Protein AF-A0A920D8E3-F1 (afdb_monomer)

Structure (mmCIF, N/CA/C/O backbone):
data_AF-A0A920D8E3-F1
#
_entry.id   AF-A0A920D8E3-F1
#
loop_
_atom_site.group_PDB
_atom_site.id
_atom_site.type_symbol
_atom_site.label_atom_id
_atom_site.label_alt_id
_atom_site.label_comp_id
_atom_site.label_asym_id
_atom_site.label_entity_id
_atom_site.label_seq_id
_atom_site.pdbx_PDB_ins_code
_atom_site.Cartn_x
_atom_site.Cartn_y
_atom_site.Cartn_z
_atom_site.occupancy
_atom_site.B_iso_or_equiv
_atom_site.auth_seq_id
_atom_site.auth_comp_id
_atom_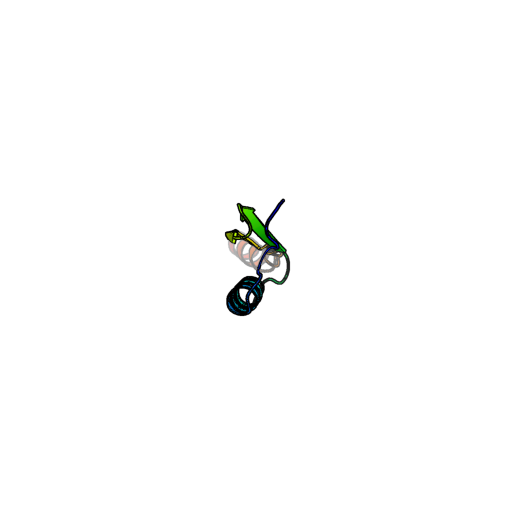site.auth_asym_id
_atom_site.auth_atom_id
_atom_site.pdbx_PDB_model_num
ATOM 1 N N . MET A 1 1 ? 6.270 -7.825 -25.826 1.00 52.16 1 MET A N 1
ATOM 2 C CA . MET A 1 1 ? 5.590 -8.759 -24.902 1.00 52.16 1 MET A CA 1
ATOM 3 C C . MET A 1 1 ? 5.948 -8.322 -23.493 1.00 52.16 1 MET A C 1
ATOM 5 O O . MET A 1 1 ? 7.131 -8.13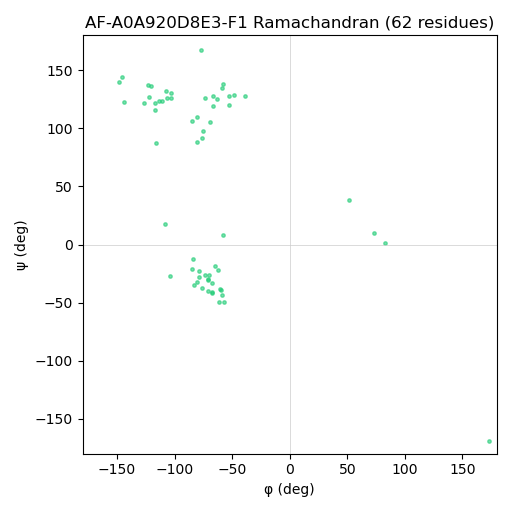2 -23.243 1.00 52.16 1 MET A O 1
ATOM 9 N N . ALA A 1 2 ? 4.972 -8.038 -22.628 1.00 51.22 2 ALA A N 1
ATOM 10 C CA . ALA A 1 2 ? 5.262 -7.600 -21.262 1.00 51.22 2 ALA A CA 1
ATOM 11 C C . ALA A 1 2 ? 5.913 -8.758 -20.492 1.00 51.22 2 ALA A C 1
ATOM 13 O O . ALA A 1 2 ? 5.391 -9.873 -20.516 1.00 51.22 2 ALA A O 1
ATOM 14 N N . LYS A 1 3 ? 7.071 -8.515 -19.868 1.00 58.47 3 LYS A N 1
ATOM 15 C CA . LYS A 1 3 ? 7.697 -9.503 -18.984 1.00 58.47 3 LYS A CA 1
ATOM 16 C C . LYS A 1 3 ? 6.723 -9.853 -17.853 1.00 58.47 3 LYS A C 1
ATOM 18 O O . LYS A 1 3 ? 6.089 -8.936 -17.323 1.00 58.47 3 LYS A O 1
ATOM 23 N N . PRO A 1 4 ? 6.603 -11.136 -17.475 1.00 65.56 4 PRO A N 1
ATOM 24 C CA . PRO A 1 4 ? 5.846 -11.506 -16.295 1.00 65.56 4 PRO A CA 1
ATOM 25 C C . PRO A 1 4 ? 6.458 -10.808 -15.081 1.00 65.56 4 PRO A C 1
ATOM 27 O O . PRO A 1 4 ? 7.675 -10.719 -14.926 1.00 65.56 4 PRO A O 1
ATOM 30 N N . LEU A 1 5 ? 5.581 -10.248 -14.264 1.00 64.88 5 LEU A N 1
ATOM 31 C CA . LEU A 1 5 ? 5.918 -9.554 -13.035 1.00 64.88 5 LEU A CA 1
ATOM 32 C C . LEU A 1 5 ? 6.424 -10.600 -12.039 1.00 64.88 5 LEU A C 1
ATOM 34 O O . LEU A 1 5 ? 5.639 -11.394 -11.524 1.00 64.88 5 LEU A O 1
ATOM 38 N N . GLU A 1 6 ? 7.731 -10.644 -11.795 1.00 67.81 6 GLU A N 1
ATOM 39 C CA . GLU A 1 6 ? 8.293 -11.559 -10.802 1.00 67.81 6 GLU A CA 1
ATOM 40 C C . GLU A 1 6 ? 8.106 -10.963 -9.408 1.00 67.81 6 GLU A C 1
ATOM 42 O O . GLU A 1 6 ? 8.949 -10.234 -8.877 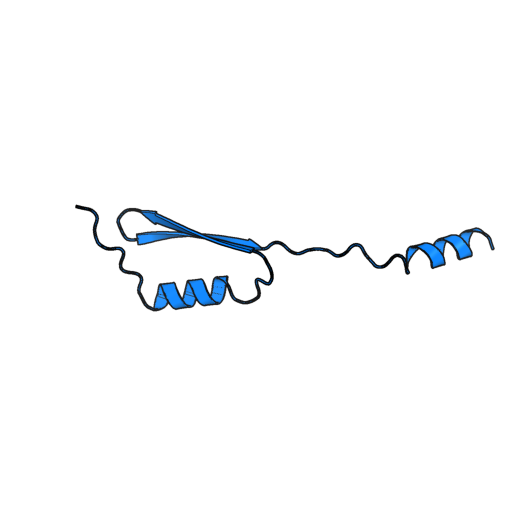1.00 67.81 6 GLU A O 1
ATOM 47 N N . VAL A 1 7 ? 6.954 -11.259 -8.809 1.00 70.44 7 VAL A N 1
ATOM 48 C CA . VAL A 1 7 ? 6.714 -10.977 -7.395 1.00 70.44 7 VAL A CA 1
ATOM 49 C C . VAL A 1 7 ? 7.483 -12.017 -6.583 1.00 70.44 7 VAL A C 1
ATOM 51 O O . VAL A 1 7 ? 7.041 -13.149 -6.413 1.00 70.44 7 VAL A O 1
ATOM 54 N N . ASN A 1 8 ? 8.674 -11.643 -6.121 1.00 81.12 8 ASN A N 1
ATOM 55 C CA . ASN A 1 8 ? 9.496 -12.502 -5.275 1.00 81.12 8 ASN A CA 1
ATOM 56 C C . ASN A 1 8 ? 8.993 -12.524 -3.815 1.00 81.12 8 ASN A C 1
ATOM 58 O O . ASN A 1 8 ? 8.208 -11.680 -3.375 1.00 81.12 8 ASN A O 1
ATOM 62 N N . GLU A 1 9 ? 9.498 -13.471 -3.026 1.00 81.62 9 GLU A N 1
ATOM 63 C CA . GLU A 1 9 ? 9.142 -13.609 -1.606 1.00 81.62 9 GLU A CA 1
ATOM 64 C C . GLU A 1 9 ? 9.531 -12.398 -0.741 1.00 81.62 9 GLU A C 1
ATOM 66 O O . GLU A 1 9 ? 8.981 -12.204 0.343 1.00 81.62 9 GLU A O 1
ATOM 71 N N . GLN A 1 10 ? 10.496 -11.582 -1.177 1.00 84.69 10 GLN A N 1
ATOM 72 C CA . GLN A 1 10 ? 10.856 -10.352 -0.462 1.00 84.69 10 GLN A CA 1
ATOM 73 C C . GLN A 1 10 ? 9.762 -9.294 -0.608 1.00 84.69 10 GLN A C 1
ATOM 75 O O . GLN A 1 10 ? 9.431 -8.620 0.365 1.00 84.69 10 GLN A O 1
ATOM 80 N N . TRP A 1 11 ? 9.169 -9.171 -1.797 1.00 85.56 11 TRP A N 1
ATOM 81 C CA . TRP A 1 11 ? 8.049 -8.265 -2.029 1.00 85.56 11 TRP A CA 1
ATOM 82 C C . TRP A 1 11 ? 6.799 -8.708 -1.286 1.00 85.56 11 TRP A C 1
ATOM 84 O O . TRP A 1 11 ? 6.153 -7.869 -0.669 1.00 85.56 11 TRP A O 1
ATOM 94 N N . LEU A 1 12 ? 6.501 -10.009 -1.263 1.00 85.00 12 LEU A N 1
ATOM 95 C CA . LEU A 1 12 ? 5.386 -10.534 -0.470 1.00 85.00 12 LEU A CA 1
ATOM 96 C C . LEU A 1 12 ? 5.548 -10.221 1.021 1.00 85.00 12 LEU A C 1
ATOM 98 O O . LEU A 1 12 ? 4.595 -9.764 1.648 1.00 85.00 12 LEU A O 1
ATOM 102 N N . ARG A 1 13 ? 6.759 -10.382 1.571 1.00 89.62 13 ARG A N 1
ATOM 103 C CA . ARG A 1 13 ? 7.056 -9.989 2.957 1.00 89.62 13 ARG A CA 1
ATOM 104 C C . ARG A 1 13 ? 6.859 -8.497 3.191 1.00 89.62 13 ARG A C 1
ATOM 106 O O . ARG A 1 13 ? 6.133 -8.130 4.102 1.00 89.62 13 ARG A O 1
ATOM 113 N N . ARG A 1 14 ? 7.420 -7.648 2.327 1.00 86.50 14 ARG A N 1
ATOM 114 C CA . ARG A 1 14 ? 7.264 -6.186 2.422 1.00 86.50 14 ARG A CA 1
ATOM 115 C C . ARG A 1 14 ? 5.812 -5.728 2.334 1.00 86.50 14 ARG A C 1
ATOM 117 O O . ARG A 1 14 ? 5.428 -4.794 3.026 1.00 86.50 14 ARG A O 1
ATOM 124 N N . ILE A 1 15 ? 5.011 -6.353 1.473 1.00 86.81 15 ILE A N 1
ATOM 125 C CA . ILE A 1 15 ? 3.578 -6.057 1.369 1.00 86.81 15 ILE A CA 1
ATOM 126 C C . ILE A 1 15 ? 2.866 -6.499 2.650 1.00 86.81 15 ILE A C 1
ATOM 128 O O . ILE A 1 15 ? 2.045 -5.747 3.162 1.00 86.81 15 ILE A O 1
ATOM 132 N N . GLY A 1 16 ? 3.210 -7.670 3.194 1.00 88.12 16 GLY A N 1
ATOM 133 C CA . GLY A 1 16 ? 2.706 -8.136 4.487 1.00 88.12 16 GLY A CA 1
ATOM 134 C C . GLY A 1 16 ? 3.010 -7.156 5.623 1.00 88.12 16 GLY A C 1
ATOM 135 O O . GLY A 1 16 ? 2.094 -6.743 6.323 1.00 88.12 16 GLY A O 1
ATOM 136 N N . GLU A 1 17 ? 4.260 -6.706 5.736 1.00 88.12 17 GLU A N 1
ATOM 137 C CA . GLU A 1 17 ? 4.687 -5.685 6.706 1.00 88.12 17 GLU A CA 1
ATOM 138 C C . GLU A 1 17 ? 3.959 -4.348 6.495 1.00 88.12 17 GLU A C 1
ATOM 140 O O . GLU A 1 17 ? 3.594 -3.672 7.451 1.00 88.12 17 GLU A O 1
ATOM 145 N N . ALA A 1 18 ? 3.712 -3.951 5.242 1.00 84.06 18 ALA A N 1
ATOM 146 C CA . ALA A 1 18 ? 2.985 -2.721 4.934 1.00 84.06 18 ALA A CA 1
ATOM 147 C C . ALA A 1 18 ? 1.490 -2.796 5.286 1.00 84.06 18 ALA A C 1
ATOM 149 O O . ALA A 1 18 ? 0.876 -1.755 5.516 1.00 84.06 18 ALA A O 1
ATOM 150 N N . LEU A 1 19 ? 0.914 -4.001 5.297 1.00 85.12 19 LEU A N 1
ATOM 151 C CA . LEU A 1 19 ? -0.467 -4.270 5.705 1.00 85.12 19 LEU A CA 1
ATOM 152 C C . LEU A 1 19 ? -0.602 -4.450 7.223 1.00 85.12 19 LEU A C 1
ATOM 154 O O . LEU A 1 19 ? -1.698 -4.292 7.762 1.00 85.12 19 LEU A O 1
ATOM 158 N N . GLU A 1 20 ? 0.488 -4.777 7.913 1.00 86.81 20 GLU A N 1
ATOM 159 C CA . GLU A 1 20 ? 0.487 -5.008 9.351 1.00 86.81 20 GLU A CA 1
ATOM 160 C C . GLU A 1 20 ? 0.096 -3.729 10.113 1.00 86.81 20 GLU A C 1
ATOM 162 O O . GLU A 1 20 ? 0.663 -2.652 9.923 1.00 86.81 20 GLU A O 1
ATOM 167 N N . GLY A 1 21 ? -0.925 -3.838 10.967 1.00 79.50 21 GLY A N 1
ATOM 168 C CA . GLY A 1 21 ? -1.445 -2.714 11.751 1.00 79.50 21 GLY A CA 1
ATOM 169 C C . GLY A 1 21 ? -2.438 -1.802 11.022 1.00 79.50 21 GLY A C 1
ATOM 170 O O . GLY A 1 21 ? -2.920 -0.845 11.625 1.00 79.50 21 GLY A O 1
ATOM 171 N N . ILE A 1 22 ? -2.794 -2.084 9.762 1.00 82.44 22 ILE A N 1
ATOM 172 C CA . ILE A 1 22 ? -3.868 -1.359 9.071 1.00 82.44 22 ILE A CA 1
ATOM 173 C C . ILE A 1 22 ? -5.221 -1.991 9.425 1.00 82.44 22 ILE A C 1
ATOM 175 O O . ILE A 1 22 ? -5.578 -3.042 8.902 1.00 82.44 22 ILE A O 1
ATOM 179 N N . GLU A 1 23 ? -6.017 -1.326 10.265 1.00 81.19 23 GLU A N 1
ATOM 180 C CA . GLU A 1 23 ? -7.400 -1.759 10.546 1.00 81.19 23 GLU A CA 1
ATOM 181 C C . GLU A 1 23 ? -8.362 -1.413 9.400 1.00 81.19 23 GLU A C 1
ATOM 183 O O . GLU A 1 23 ? -9.254 -2.186 9.057 1.00 81.19 23 GLU A O 1
ATOM 188 N N . TYR A 1 24 ? -8.164 -0.250 8.775 1.00 82.31 24 TYR A N 1
ATOM 189 C CA . TYR A 1 24 ? -8.926 0.204 7.614 1.00 82.31 24 TYR A CA 1
ATOM 190 C C . TYR A 1 24 ? -7.998 0.972 6.681 1.00 82.31 24 TYR A C 1
ATOM 192 O O . TYR A 1 24 ? -7.398 1.967 7.084 1.00 82.31 24 TYR A O 1
ATOM 200 N N . GLY A 1 25 ? -7.884 0.550 5.424 1.00 85.88 25 GLY A N 1
ATOM 201 C CA . GLY A 1 25 ? -6.973 1.194 4.486 1.00 85.88 25 GLY A CA 1
ATOM 202 C C . GLY A 1 25 ? -6.856 0.477 3.149 1.00 85.88 25 GLY A C 1
ATOM 203 O O . GLY A 1 25 ? -7.634 -0.423 2.839 1.00 85.88 25 GLY A O 1
ATOM 204 N N . SER A 1 26 ? -5.879 0.901 2.356 1.00 88.25 26 SER A N 1
ATOM 205 C CA . SER A 1 26 ? -5.545 0.316 1.060 1.00 88.25 26 SER A CA 1
ATOM 206 C C . SER A 1 26 ? -4.043 0.388 0.812 1.00 88.25 26 SER A C 1
ATOM 208 O O . SER A 1 26 ? -3.403 1.378 1.164 1.00 88.25 26 SER A O 1
ATOM 210 N N . VAL A 1 27 ? -3.494 -0.634 0.158 1.00 89.94 27 VAL A N 1
ATOM 211 C CA . VAL A 1 27 ? -2.119 -0.628 -0.354 1.00 89.94 27 VAL A CA 1
ATOM 212 C C . VAL A 1 27 ? -2.177 -0.586 -1.875 1.00 89.94 27 VAL A C 1
ATOM 214 O O . VAL A 1 27 ? -2.804 -1.442 -2.498 1.00 89.94 27 VAL A O 1
ATOM 217 N N . HIS A 1 28 ? -1.542 0.420 -2.468 1.00 90.81 28 HIS A N 1
ATOM 218 C CA . HIS A 1 28 ? -1.441 0.594 -3.911 1.00 90.81 28 HIS A CA 1
ATOM 219 C C . HIS A 1 28 ? -0.021 0.257 -4.365 1.00 90.81 28 HIS A C 1
ATOM 221 O O . HIS A 1 28 ? 0.949 0.803 -3.844 1.00 90.81 28 HIS A O 1
ATOM 227 N N . ILE A 1 29 ? 0.111 -0.644 -5.337 1.00 90.12 29 ILE A N 1
ATOM 228 C CA . ILE A 1 29 ? 1.408 -1.093 -5.852 1.00 90.12 29 ILE A CA 1
ATOM 229 C C . ILE A 1 29 ? 1.504 -0.686 -7.317 1.00 90.12 29 ILE A C 1
ATOM 231 O O . ILE A 1 29 ? 0.675 -1.092 -8.128 1.00 90.12 29 ILE A O 1
ATOM 235 N N . VAL A 1 30 ? 2.528 0.094 -7.658 1.00 90.44 30 VAL A N 1
ATOM 236 C CA . VAL A 1 30 ? 2.791 0.519 -9.036 1.00 90.44 30 VAL A CA 1
ATOM 237 C C . VAL A 1 30 ? 3.943 -0.296 -9.597 1.00 90.44 30 VAL A C 1
ATOM 239 O O . VAL A 1 30 ? 5.011 -0.411 -8.984 1.00 90.44 30 VAL A O 1
ATOM 242 N N . VAL A 1 31 ? 3.726 -0.850 -10.787 1.00 88.25 31 VAL A N 1
ATOM 243 C CA . VAL A 1 31 ? 4.709 -1.671 -11.487 1.00 88.25 31 VAL A CA 1
ATOM 244 C C . VAL A 1 31 ? 5.006 -1.065 -12.848 1.00 88.25 31 VAL A C 1
ATOM 246 O O . VAL A 1 31 ? 4.105 -0.853 -13.659 1.00 88.25 31 VAL A O 1
ATOM 249 N N . HIS A 1 32 ? 6.291 -0.854 -13.117 1.00 87.94 32 HIS A N 1
ATOM 250 C CA . HIS A 1 32 ? 6.797 -0.494 -14.434 1.00 87.94 32 HIS A CA 1
ATOM 251 C C . HIS A 1 32 ? 7.849 -1.509 -14.878 1.00 87.94 32 HIS A C 1
ATOM 253 O O . HIS A 1 32 ? 8.681 -1.943 -14.086 1.00 87.94 32 HIS A O 1
ATOM 259 N N . ASP A 1 33 ? 7.782 -1.916 -16.148 1.00 84.88 33 ASP A N 1
ATOM 260 C CA . ASP A 1 33 ? 8.725 -2.865 -16.762 1.00 84.88 33 ASP A CA 1
ATOM 261 C C . ASP A 1 33 ? 8.916 -4.179 -15.965 1.00 84.88 33 ASP A C 1
ATOM 263 O O . ASP A 1 33 ? 10.017 -4.706 -15.812 1.00 84.88 33 ASP A O 1
ATOM 267 N N . GLY A 1 34 ? 7.826 -4.703 -15.391 1.00 82.94 34 GLY A N 1
ATOM 268 C CA . GLY A 1 34 ? 7.847 -5.944 -14.606 1.00 82.94 34 GLY A CA 1
ATOM 269 C C . GLY A 1 34 ? 8.492 -5.817 -13.220 1.00 82.94 34 GLY A C 1
ATOM 270 O O . GLY A 1 34 ? 8.706 -6.831 -12.558 1.00 82.94 34 GLY A O 1
ATOM 271 N N . ARG A 1 35 ? 8.795 -4.595 -12.761 1.00 82.44 35 ARG A N 1
ATOM 272 C CA . ARG A 1 35 ? 9.355 -4.312 -11.435 1.00 82.44 35 ARG A CA 1
ATOM 273 C C . ARG A 1 35 ? 8.443 -3.391 -10.640 1.00 82.44 35 ARG A C 1
ATOM 275 O O . ARG A 1 35 ? 7.948 -2.390 -11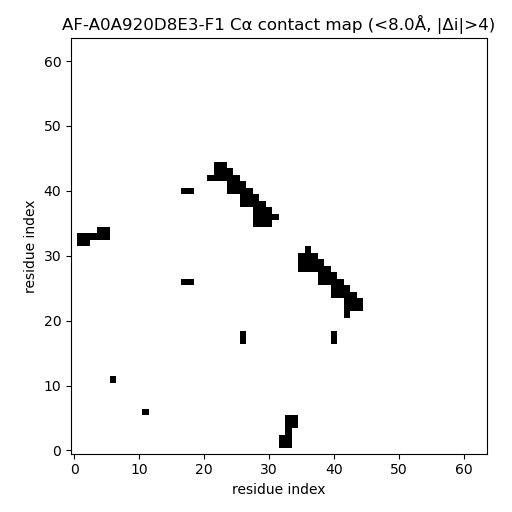.152 1.00 82.44 35 ARG A O 1
ATOM 282 N N . ILE A 1 36 ? 8.251 -3.719 -9.367 1.00 85.62 36 ILE A N 1
ATOM 283 C CA . ILE A 1 36 ? 7.560 -2.835 -8.429 1.00 85.62 36 ILE A CA 1
ATOM 284 C C . ILE A 1 36 ? 8.437 -1.599 -8.223 1.00 85.62 36 ILE A C 1
ATOM 286 O O . ILE A 1 36 ? 9.584 -1.712 -7.790 1.00 85.62 36 ILE A O 1
ATOM 290 N N . VAL A 1 37 ? 7.899 -0.433 -8.567 1.00 89.00 37 VAL A N 1
ATOM 291 C CA . VAL A 1 37 ? 8.596 0.856 -8.456 1.00 89.00 37 VAL A CA 1
ATOM 292 C C . VAL A 1 37 ? 8.108 1.681 -7.272 1.00 89.00 37 VAL A C 1
ATOM 294 O O . VAL A 1 37 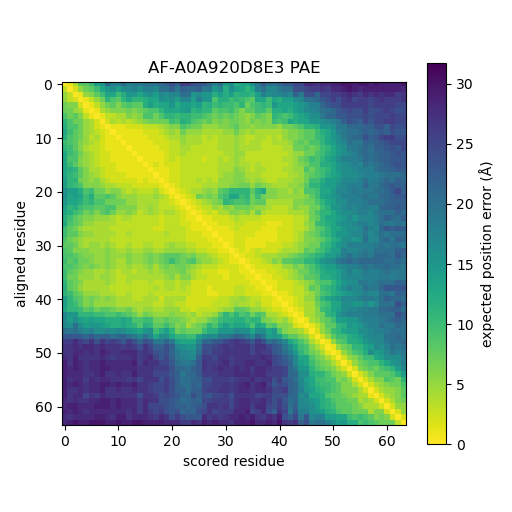? 8.864 2.485 -6.738 1.00 89.00 37 VAL A O 1
ATOM 297 N N . GLN A 1 38 ? 6.860 1.477 -6.846 1.00 86.75 38 GLN A N 1
ATOM 298 C CA . GLN A 1 38 ? 6.234 2.258 -5.786 1.00 86.75 38 GLN A CA 1
ATOM 299 C C . GLN A 1 38 ? 5.235 1.397 -5.019 1.00 86.75 38 GLN A C 1
ATOM 301 O O . GLN A 1 38 ? 4.492 0.608 -5.606 1.00 86.75 38 GLN A O 1
ATOM 306 N N . ILE A 1 39 ? 5.226 1.580 -3.701 1.00 88.69 39 ILE A N 1
ATOM 307 C CA . ILE A 1 39 ? 4.205 1.060 -2.798 1.00 88.69 39 ILE A CA 1
ATOM 308 C C . ILE A 1 39 ? 3.693 2.239 -1.988 1.00 88.69 39 ILE A C 1
ATOM 310 O O . ILE A 1 39 ? 4.464 2.909 -1.304 1.00 88.69 39 ILE A O 1
ATOM 314 N N . GLU A 1 40 ? 2.397 2.483 -2.073 1.00 89.31 40 GLU A N 1
ATOM 315 C CA . GLU A 1 40 ? 1.719 3.530 -1.331 1.00 89.31 40 GLU A CA 1
ATOM 316 C C . GLU A 1 40 ? 0.762 2.886 -0.333 1.00 89.31 40 GLU A C 1
ATOM 318 O O . GLU A 1 40 ? -0.096 2.084 -0.708 1.00 89.31 40 GLU A O 1
ATOM 323 N N . ARG A 1 41 ? 0.931 3.208 0.952 1.00 88.88 41 ARG A N 1
ATOM 324 C CA . ARG A 1 41 ? 0.040 2.746 2.017 1.00 88.88 41 ARG A CA 1
ATOM 325 C C . ARG A 1 41 ? -0.883 3.895 2.404 1.00 88.88 41 ARG A C 1
ATOM 327 O O . ARG A 1 41 ? -0.418 4.976 2.762 1.00 88.88 41 ARG A O 1
ATOM 334 N N . SER A 1 42 ? -2.183 3.648 2.382 1.00 87.94 42 SER A N 1
ATOM 335 C CA . SER A 1 42 ? -3.182 4.590 2.872 1.00 87.94 42 SER A CA 1
ATOM 336 C C . SER A 1 42 ? -3.915 3.958 4.041 1.00 87.94 42 SER A C 1
ATOM 338 O O . SER A 1 42 ? -4.610 2.959 3.883 1.00 87.94 42 SER A O 1
ATOM 340 N N . GLU A 1 43 ? -3.759 4.548 5.218 1.00 87.25 43 GLU A N 1
ATOM 341 C CA . GLU A 1 43 ? -4.410 4.118 6.452 1.00 87.25 43 GLU A CA 1
ATOM 342 C C . GLU A 1 43 ? -5.505 5.126 6.796 1.00 87.25 43 GLU A C 1
ATOM 344 O O . GLU A 1 43 ? -5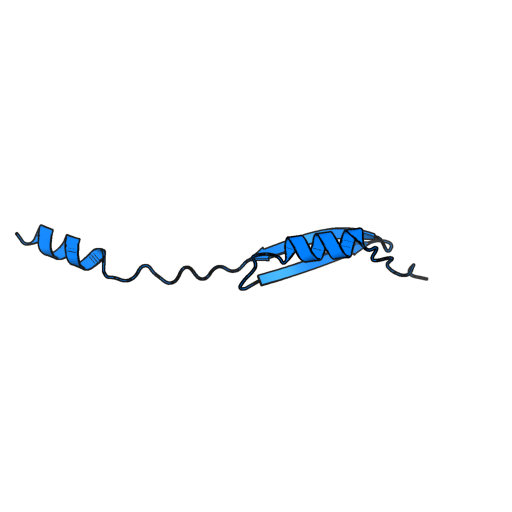.289 6.339 6.762 1.00 87.25 43 GLU A O 1
ATOM 349 N N . ARG A 1 44 ? -6.699 4.634 7.113 1.00 82.06 44 ARG A N 1
ATOM 350 C CA . ARG A 1 44 ? -7.854 5.456 7.454 1.00 82.06 44 ARG A CA 1
ATOM 351 C C . ARG A 1 44 ? -8.252 5.183 8.894 1.00 82.06 44 ARG A C 1
ATOM 353 O O . ARG A 1 44 ? -9.124 4.362 9.162 1.00 82.06 44 ARG A O 1
ATOM 360 N N . ARG A 1 45 ? -7.638 5.911 9.824 1.00 76.38 45 ARG A N 1
ATOM 361 C CA . ARG A 1 45 ? -8.077 5.903 11.222 1.00 76.38 45 ARG A CA 1
ATOM 362 C C . ARG A 1 45 ? -9.368 6.691 11.376 1.00 76.38 45 ARG A C 1
ATOM 364 O O . ARG A 1 45 ? -9.451 7.853 10.981 1.00 76.38 45 ARG A O 1
ATOM 371 N N . ARG A 1 46 ? -10.376 6.053 11.969 1.00 70.31 46 ARG A N 1
ATOM 372 C CA . ARG A 1 46 ? -11.518 6.767 12.535 1.00 70.31 46 ARG A CA 1
ATOM 373 C C . ARG A 1 46 ? -11.074 7.285 13.892 1.00 70.31 46 ARG A C 1
ATOM 375 O O . ARG A 1 46 ? -10.848 6.507 14.808 1.00 70.31 46 ARG A O 1
ATOM 382 N N . PHE A 1 47 ? -10.903 8.594 13.996 1.00 72.44 47 PHE A N 1
ATOM 383 C CA . PHE A 1 47 ? -10.898 9.233 15.300 1.00 72.44 47 PHE A CA 1
ATOM 384 C C . PHE A 1 47 ? -12.364 9.282 15.713 1.00 72.44 47 PHE A C 1
ATOM 386 O O . PHE A 1 47 ? -13.087 10.183 15.287 1.00 72.44 47 PHE A O 1
ATOM 393 N N . ASP A 1 48 ? -12.834 8.254 16.425 1.00 66.56 48 ASP A N 1
ATOM 394 C CA . ASP A 1 48 ? -14.115 8.364 17.114 1.00 66.56 48 ASP A CA 1
ATOM 395 C C . ASP A 1 48 ? -14.028 9.635 17.956 1.00 66.56 48 ASP A C 1
ATOM 397 O O . ASP A 1 48 ? -13.075 9.820 18.721 1.00 66.56 48 ASP A O 1
ATOM 401 N N . ALA A 1 49 ? -14.942 10.569 17.683 1.00 61.12 49 ALA A N 1
ATOM 402 C CA . ALA A 1 49 ? -14.978 11.858 18.347 1.00 61.12 49 ALA A CA 1
ATOM 403 C C . ALA A 1 49 ? -14.876 11.610 19.851 1.00 61.12 49 ALA A C 1
ATOM 405 O O . ALA A 1 49 ? -15.596 10.755 20.372 1.00 61.12 49 ALA A O 1
ATOM 406 N N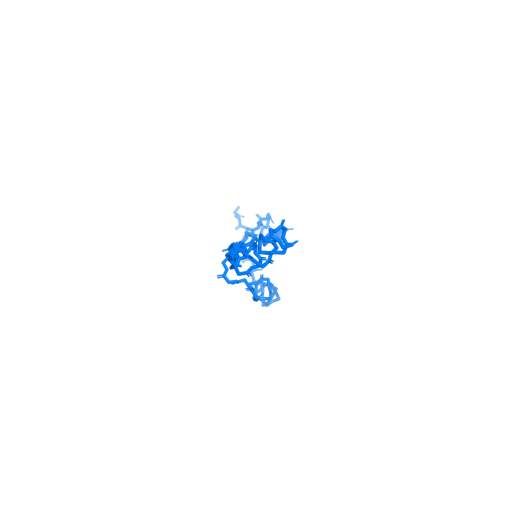 . GLU A 1 50 ? -13.942 12.308 20.506 1.00 62.78 50 GLU A N 1
ATOM 407 C CA . GLU A 1 50 ? -13.706 12.186 21.942 1.00 62.78 50 GLU A CA 1
ATOM 408 C C . GLU A 1 50 ? -15.045 12.038 22.673 1.00 62.78 50 GLU A C 1
ATOM 410 O O . GLU A 1 50 ? -15.938 12.864 22.443 1.00 62.78 50 GLU A O 1
ATOM 415 N N . PRO A 1 51 ? -15.222 11.008 23.523 1.00 59.06 51 PRO A N 1
ATOM 416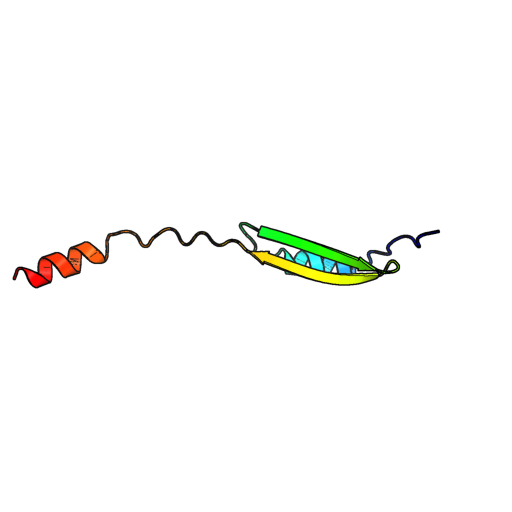 C CA . PRO A 1 51 ? -16.443 10.888 24.295 1.00 59.06 51 PRO A CA 1
ATOM 417 C C . PRO A 1 51 ? -16.650 12.214 25.026 1.00 59.06 51 PRO A C 1
ATOM 419 O O . PRO A 1 51 ? -15.748 12.703 25.709 1.00 59.06 51 PRO A O 1
ATOM 422 N N . GLU A 1 52 ? -17.836 12.804 24.874 1.00 59.62 52 GLU A N 1
ATOM 423 C CA . GLU A 1 52 ? -18.235 14.124 25.389 1.00 59.62 52 GLU A CA 1
ATOM 424 C C . GLU A 1 52 ? -18.107 14.283 26.926 1.00 59.62 52 GLU A C 1
ATOM 426 O O . GLU A 1 52 ? -18.484 15.302 27.497 1.00 59.62 52 GLU A O 1
ATOM 431 N N . ALA A 1 53 ? -17.514 13.311 27.622 1.00 59.31 53 ALA A N 1
ATOM 432 C CA . ALA A 1 53 ? -17.267 13.277 29.056 1.00 59.31 53 ALA A CA 1
ATOM 433 C C . ALA A 1 53 ? -16.286 14.359 29.561 1.00 59.31 53 ALA A C 1
ATOM 435 O O . ALA A 1 53 ? -16.262 14.652 30.760 1.00 59.31 53 ALA A O 1
ATOM 436 N N . GLY A 1 54 ? -15.477 14.962 28.679 1.00 56.41 54 GLY A N 1
ATOM 437 C CA . GLY A 1 54 ? -14.546 16.042 29.038 1.00 56.41 54 GLY A CA 1
ATOM 438 C C . GLY A 1 54 ? -15.184 17.435 29.083 1.00 56.41 54 GLY A C 1
ATOM 439 O O . GLY A 1 54 ? -14.837 18.249 29.939 1.00 56.41 54 GLY A O 1
ATOM 440 N N . ARG A 1 55 ? -16.159 17.710 28.205 1.00 58.75 55 ARG A N 1
ATOM 441 C CA . ARG A 1 55 ? -16.728 19.061 28.031 1.00 58.75 55 ARG A CA 1
ATOM 442 C C . ARG A 1 55 ? -17.733 19.430 29.125 1.00 58.75 55 ARG A C 1
ATOM 444 O O . ARG A 1 55 ? -17.838 20.598 29.496 1.00 58.75 55 ARG A O 1
ATOM 451 N N . GLU A 1 56 ? -18.409 18.445 29.718 1.00 59.09 56 GLU A N 1
ATOM 452 C CA . GLU A 1 56 ? -19.392 18.695 30.782 1.00 59.09 56 GLU A CA 1
ATOM 453 C C . GLU A 1 56 ? -18.738 19.131 32.112 1.00 59.09 56 GLU A C 1
ATOM 455 O O . GLU A 1 56 ? -19.304 19.925 32.870 1.00 59.09 56 GLU A O 1
ATOM 460 N N . ARG A 1 57 ? -17.504 18.679 32.390 1.00 60.91 57 ARG A N 1
ATOM 461 C CA . ARG A 1 57 ? -16.777 19.027 33.627 1.00 60.91 57 ARG A CA 1
ATOM 462 C C . ARG A 1 57 ? -16.312 20.485 33.651 1.00 60.91 57 ARG A C 1
ATOM 464 O O . ARG A 1 57 ? -16.266 21.090 34.721 1.00 60.91 57 ARG A O 1
ATOM 471 N N . GLU A 1 58 ? -16.014 21.067 32.492 1.00 61.09 58 GLU A N 1
ATOM 472 C CA . GLU A 1 58 ? -15.597 22.469 32.382 1.00 61.09 58 GLU A CA 1
ATOM 473 C C . GLU A 1 58 ? -16.792 23.438 32.429 1.00 61.09 58 GLU A C 1
ATOM 475 O O . GLU A 1 58 ? -16.690 24.530 32.991 1.00 61.09 58 GLU A O 1
ATOM 480 N N . ALA A 1 59 ? -17.960 23.025 31.922 1.00 60.84 59 ALA A N 1
ATOM 481 C CA . ALA A 1 59 ? -19.194 23.811 32.003 1.00 60.84 59 ALA A CA 1
ATOM 482 C C . ALA A 1 59 ? -19.729 23.942 33.444 1.00 60.84 59 ALA A C 1
ATOM 484 O O . ALA A 1 59 ? -20.252 24.994 33.817 1.00 60.84 59 ALA A O 1
ATOM 485 N N . ARG A 1 60 ? -19.542 22.915 34.288 1.00 62.12 60 ARG A N 1
ATOM 486 C CA . ARG A 1 60 ? -19.910 22.974 35.717 1.00 62.12 60 ARG A CA 1
ATOM 487 C C . ARG A 1 60 ? -18.963 23.833 36.557 1.00 62.12 60 ARG A C 1
ATOM 489 O O . ARG A 1 60 ? -19.393 24.386 37.559 1.00 62.12 60 ARG A O 1
ATOM 496 N N . ARG A 1 61 ? -17.699 23.981 36.146 1.00 61.91 61 ARG A N 1
ATOM 497 C CA . ARG A 1 61 ? -16.710 24.821 36.849 1.00 61.91 61 ARG A CA 1
ATOM 498 C C . ARG A 1 61 ? -16.858 26.315 36.568 1.00 61.91 61 ARG A C 1
ATOM 500 O O . ARG A 1 61 ? -16.393 27.113 37.365 1.00 61.91 61 ARG A O 1
ATOM 507 N N . ARG A 1 62 ? -17.478 26.686 35.443 1.00 63.53 62 ARG A N 1
ATOM 508 C CA . ARG A 1 62 ? -17.706 28.089 35.051 1.00 63.53 62 ARG A CA 1
ATOM 509 C C . ARG A 1 62 ? -18.957 28.720 35.670 1.00 63.53 62 ARG A C 1
ATOM 511 O O . ARG A 1 62 ? -19.112 29.929 35.573 1.00 63.53 62 ARG A O 1
ATOM 518 N N . ASN A 1 63 ? -19.835 27.913 36.267 1.00 60.47 63 ASN A N 1
ATOM 519 C CA . ASN A 1 63 ? -21.066 28.359 36.930 1.00 60.47 63 ASN A CA 1
ATOM 520 C C . ASN A 1 63 ? -20.988 28.248 38.468 1.00 60.47 63 ASN A C 1
ATOM 522 O O . ASN A 1 63 ? -22.029 28.231 39.122 1.00 60.47 63 ASN A O 1
ATOM 526 N N . ALA A 1 64 ? -19.780 28.126 39.030 1.00 55.19 64 ALA A N 1
ATOM 527 C CA . ALA A 1 64 ? -19.519 28.089 40.469 1.00 55.19 64 ALA A CA 1
ATOM 528 C C . ALA A 1 64 ? -18.678 29.297 40.887 1.00 55.19 64 ALA A C 1
ATOM 530 O O . ALA A 1 64 ? -17.751 29.644 40.119 1.00 55.19 64 ALA A O 1
#

Sequence (64 aa):
MAKPLEVNEQWLRRIGEALEGIEYGSVHIVVHDGRIVQIERSERRRFDAEPEAGREREARRRNA

Mean predicted aligned error: 12.21 Å

pLDDT: mean 76.01, std 12.6, range [51.22, 90.81]

Radius of gyration: 22.59 Å; Cα contacts (8 Å, |Δi|>4): 48; chains: 1; bounding box: 32×42×65 Å

Solvent-accessible surface area (backbone atoms only — not comparable to full-atom value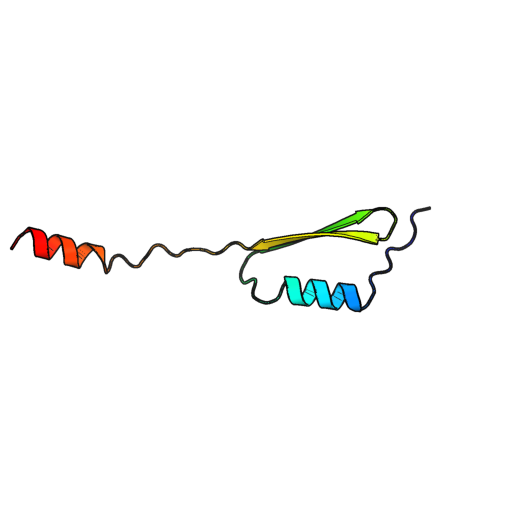s): 4244 Å² total; per-residue (Å²): 131,85,64,77,64,72,81,46,73,67,54,53,49,52,51,50,61,66,50,59,90,55,90,38,66,50,78,50,77,44,70,56,97,43,36,81,77,46,78,47,77,46,73,56,83,79,77,73,73,75,73,70,77,66,61,60,61,57,60,61,59,73,77,106

Nearest PDB structures (foldseek):
  1cvj-assembly4_D  TM=2.747E-01  e=8.195E+00  Homo sapiens

Secondary structure (DSSP, 8-state):
-PPP----HHHHHHHHHHHTT-SSEEEEEEEETTEEEEEEEEE--------TTTHHHHHHHTT-

Foldseek 3Di:
DQDAQPCDPVNVVVVVVLCPPAPDWDWDWDDDSSDTDDIDTGHDDDPPPPDCVVVVVVVVVVVD